Protein AF-A0A5S9MIM3-F1 (afdb_monomer_lite)

Foldseek 3Di:
DVVVVVVLLVVLQVVLVVCCVPPVRDSDPVSSVVSSVVVVVVVVVCVVVDPDPVVVVVVVVVVVVVVVVVVCCCVVPPVVVVVVVVD

Radius of gyration: 16.49 Å; chains: 1; bounding box: 34×35×40 Å

pLDDT: mean 89.03, std 8.2, range [58.91, 97.19]

Sequence (87 aa):
MVGVATSLGLGAAQINGGLNYLFHIPIAFSTQLIIIIIVTVLFLASALSGIGKGIKYLSNINMVLAAVLMFFLLLVGPTVFILNSFY

Structure (mmCIF, N/CA/C/O backbone):
data_AF-A0A5S9MIM3-F1
#
_entry.id   AF-A0A5S9MIM3-F1
#
loop_
_atom_site.group_PDB
_atom_site.id
_atom_site.type_symbol
_atom_site.label_atom_id
_atom_site.label_alt_id
_atom_site.label_comp_id
_atom_site.label_asym_id
_atom_site.label_entity_id
_atom_site.label_seq_id
_atom_site.pdbx_PDB_ins_code
_atom_site.Cartn_x
_atom_site.Cartn_y
_atom_site.Cartn_z
_atom_site.occupancy
_atom_site.B_iso_or_equiv
_atom_site.auth_seq_id
_atom_site.auth_comp_id
_atom_site.auth_asym_id
_atom_site.auth_atom_id
_atom_site.pdbx_PDB_model_num
ATOM 1 N N . MET A 1 1 ? 2.763 -14.028 16.196 1.00 58.91 1 MET A N 1
ATOM 2 C CA . MET A 1 1 ? 3.448 -12.739 15.930 1.00 58.91 1 MET A CA 1
ATOM 3 C C . MET A 1 1 ? 4.422 -12.823 14.758 1.00 58.91 1 MET A C 1
ATOM 5 O O . MET A 1 1 ? 4.323 -11.968 13.892 1.00 58.91 1 MET A O 1
ATOM 9 N N . VAL A 1 2 ? 5.279 -13.854 14.666 1.00 71.38 2 VAL A N 1
ATOM 10 C CA . VAL A 1 2 ? 6.255 -14.013 13.559 1.00 71.38 2 VAL A CA 1
ATOM 11 C C . VAL A 1 2 ? 5.617 -13.858 12.169 1.00 71.38 2 VAL A C 1
ATOM 13 O O . VAL A 1 2 ? 6.080 -13.044 11.381 1.00 71.38 2 VAL A O 1
ATOM 16 N N . GLY A 1 3 ? 4.487 -14.527 11.906 1.00 80.94 3 GLY A N 1
ATOM 17 C CA . GLY A 1 3 ? 3.814 -14.442 10.601 1.00 80.94 3 GLY A CA 1
ATOM 18 C C . GLY A 1 3 ? 3.310 -13.043 10.220 1.00 80.94 3 GLY A C 1
ATOM 19 O O . GLY A 1 3 ? 3.362 -12.685 9.051 1.00 80.94 3 GLY A O 1
ATOM 20 N N . VAL A 1 4 ? 2.893 -12.228 11.198 1.00 83.06 4 VAL A N 1
ATOM 21 C CA . VAL A 1 4 ? 2.399 -10.860 10.950 1.00 83.06 4 VAL A CA 1
ATOM 22 C C . VAL A 1 4 ? 3.551 -9.936 10.548 1.00 83.06 4 VAL A C 1
ATOM 24 O O . VAL A 1 4 ? 3.406 -9.132 9.630 1.00 83.06 4 VAL A O 1
ATOM 27 N N . ALA A 1 5 ? 4.714 -10.082 11.192 1.00 84.25 5 ALA A N 1
ATOM 28 C CA . ALA A 1 5 ? 5.913 -9.325 10.837 1.00 84.25 5 ALA A CA 1
ATOM 29 C C . ALA A 1 5 ? 6.403 -9.682 9.424 1.00 84.25 5 ALA A C 1
ATOM 31 O O . ALA A 1 5 ? 6.723 -8.790 8.639 1.00 84.25 5 ALA A O 1
ATOM 32 N N . THR A 1 6 ? 6.390 -10.971 9.067 1.00 90.50 6 THR A N 1
ATOM 33 C CA . THR A 1 6 ? 6.755 -11.425 7.719 1.00 90.50 6 THR A CA 1
ATOM 34 C C . THR A 1 6 ? 5.782 -10.903 6.659 1.00 90.50 6 THR A C 1
ATOM 36 O O . THR A 1 6 ? 6.229 -10.348 5.657 1.00 90.50 6 THR A O 1
ATOM 39 N N . SER A 1 7 ? 4.464 -11.008 6.874 1.00 90.31 7 SER A N 1
ATOM 40 C CA . SER A 1 7 ? 3.473 -10.506 5.909 1.00 90.31 7 SER A CA 1
ATOM 41 C C . SER A 1 7 ? 3.547 -8.988 5.725 1.00 90.31 7 SER A C 1
ATOM 43 O O . SER A 1 7 ? 3.446 -8.505 4.599 1.00 90.31 7 SER A O 1
ATOM 45 N N . LEU A 1 8 ? 3.777 -8.232 6.807 1.00 89.88 8 LEU A N 1
ATOM 46 C CA . LEU A 1 8 ? 3.959 -6.778 6.749 1.00 89.88 8 LEU A CA 1
ATOM 47 C C . LEU A 1 8 ? 5.231 -6.409 5.971 1.00 89.88 8 LEU A C 1
ATOM 49 O O . LEU A 1 8 ? 5.201 -5.513 5.130 1.00 89.88 8 LEU A O 1
ATOM 53 N N . GLY A 1 9 ? 6.331 -7.129 6.215 1.00 91.75 9 GLY A N 1
ATOM 54 C CA . GLY A 1 9 ? 7.601 -6.925 5.519 1.00 91.75 9 GLY A CA 1
ATOM 55 C C . GLY A 1 9 ? 7.497 -7.171 4.012 1.00 91.75 9 GLY A C 1
ATOM 56 O O . GLY A 1 9 ? 7.951 -6.335 3.228 1.00 91.75 9 GLY A O 1
ATOM 57 N N . LEU A 1 10 ? 6.844 -8.267 3.608 1.00 93.50 10 LEU A N 1
ATOM 58 C CA . LEU A 1 10 ? 6.576 -8.577 2.199 1.00 93.50 10 LEU A CA 1
ATOM 59 C C . LEU A 1 10 ? 5.652 -7.536 1.552 1.00 93.50 10 LEU A C 1
ATOM 61 O O . LEU A 1 10 ? 5.931 -7.081 0.445 1.00 93.50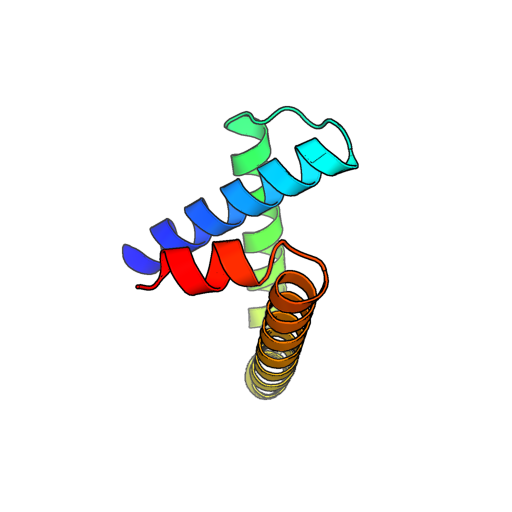 10 LEU A O 1
ATOM 65 N N . GLY A 1 11 ? 4.597 -7.109 2.252 1.00 93.31 11 GLY A N 1
ATOM 66 C CA . GLY A 1 11 ? 3.700 -6.054 1.773 1.00 93.31 11 GLY A CA 1
ATOM 67 C C . GLY A 1 11 ? 4.425 -4.722 1.565 1.00 93.31 11 GLY A C 1
ATOM 68 O O . GLY A 1 11 ? 4.277 -4.090 0.521 1.00 93.31 11 GLY A O 1
ATOM 69 N N . ALA A 1 12 ? 5.283 -4.322 2.506 1.00 94.50 12 ALA A N 1
ATOM 70 C CA . ALA A 1 12 ? 6.089 -3.113 2.371 1.00 94.50 12 ALA A CA 1
ATOM 71 C C . ALA A 1 12 ? 7.079 -3.195 1.198 1.00 94.50 12 ALA A C 1
ATOM 73 O O . ALA A 1 12 ? 7.276 -2.201 0.501 1.00 94.50 12 ALA A O 1
ATOM 74 N N . ALA A 1 13 ? 7.667 -4.370 0.943 1.00 94.75 13 ALA A N 1
ATOM 75 C CA . ALA A 1 13 ? 8.529 -4.585 -0.219 1.00 94.75 13 ALA A CA 1
ATOM 76 C C . ALA A 1 13 ? 7.753 -4.454 -1.544 1.00 94.75 13 ALA A C 1
ATOM 78 O O . ALA A 1 13 ? 8.246 -3.818 -2.475 1.00 94.75 13 ALA A O 1
ATOM 79 N N . GLN A 1 14 ? 6.525 -4.980 -1.616 1.00 94.38 14 GLN A N 1
ATOM 80 C CA . GLN A 1 14 ? 5.660 -4.829 -2.794 1.00 94.38 14 GLN A CA 1
ATOM 81 C C . GLN A 1 14 ? 5.271 -3.365 -3.039 1.00 94.38 14 GLN A C 1
ATOM 83 O O . GLN A 1 14 ? 5.359 -2.893 -4.172 1.00 94.38 14 GLN A O 1
ATOM 88 N N . ILE A 1 15 ? 4.905 -2.624 -1.986 1.00 95.44 15 ILE A N 1
ATOM 89 C CA . ILE A 1 15 ? 4.610 -1.185 -2.088 1.00 95.44 15 ILE A CA 1
ATOM 90 C C . ILE A 1 15 ? 5.850 -0.419 -2.561 1.00 95.44 15 ILE A C 1
ATOM 92 O O . ILE A 1 15 ? 5.739 0.415 -3.454 1.00 95.44 15 ILE A O 1
ATOM 96 N N . ASN A 1 16 ? 7.031 -0.719 -2.011 1.00 96.06 16 ASN A N 1
ATOM 97 C CA . ASN A 1 16 ? 8.290 -0.092 -2.422 1.00 96.06 16 ASN A CA 1
ATOM 98 C C . ASN A 1 16 ? 8.573 -0.325 -3.919 1.00 96.06 16 ASN A C 1
ATOM 100 O O . ASN A 1 16 ? 8.871 0.621 -4.643 1.00 96.06 16 ASN A O 1
ATOM 104 N N . GLY A 1 17 ? 8.383 -1.556 -4.410 1.00 95.62 17 GLY A N 1
ATOM 105 C CA . GLY A 1 17 ? 8.495 -1.876 -5.838 1.00 95.62 17 GLY A CA 1
ATOM 106 C C . GLY A 1 17 ? 7.485 -1.120 -6.710 1.00 95.62 17 GLY A C 1
ATOM 107 O O . GLY A 1 17 ? 7.853 -0.583 -7.752 1.00 95.62 17 GLY A O 1
ATOM 108 N N . GLY A 1 18 ? 6.232 -1.001 -6.261 1.00 94.19 18 GLY A N 1
ATOM 109 C CA . GLY A 1 18 ? 5.210 -0.207 -6.952 1.00 94.19 18 GLY A CA 1
ATOM 110 C C . GLY A 1 18 ? 5.547 1.286 -6.999 1.00 94.19 18 GLY A C 1
ATOM 111 O O . GLY A 1 18 ? 5.427 1.919 -8.045 1.00 94.19 18 GLY A O 1
ATOM 112 N N . LEU A 1 19 ? 6.030 1.853 -5.892 1.00 96.00 19 LEU A N 1
ATOM 113 C CA . LEU A 1 19 ? 6.471 3.247 -5.832 1.00 96.00 19 LEU A CA 1
ATOM 114 C C . LEU A 1 19 ? 7.703 3.503 -6.703 1.00 96.00 19 LEU A C 1
ATOM 116 O O . LEU A 1 19 ? 7.793 4.557 -7.330 1.00 96.00 19 LEU A O 1
ATOM 120 N N . ASN A 1 20 ? 8.631 2.551 -6.777 1.00 96.56 20 ASN A N 1
ATOM 121 C CA . ASN A 1 20 ? 9.748 2.624 -7.708 1.00 96.56 20 ASN A CA 1
ATOM 122 C C . ASN A 1 20 ? 9.259 2.626 -9.162 1.00 96.56 20 ASN A C 1
ATOM 124 O O . ASN A 1 20 ? 9.684 3.476 -9.936 1.00 96.56 20 ASN A O 1
ATOM 128 N N . TYR A 1 21 ? 8.317 1.750 -9.513 1.00 95.31 21 TYR A N 1
ATOM 129 C CA . TYR A 1 21 ? 7.772 1.678 -10.869 1.00 95.31 21 TYR A CA 1
ATOM 130 C C . TYR A 1 21 ? 7.009 2.951 -11.282 1.00 95.31 21 TYR A C 1
ATOM 132 O O . TYR A 1 21 ? 7.177 3.428 -12.400 1.00 95.31 21 TYR A O 1
ATOM 140 N N . LEU A 1 22 ? 6.183 3.522 -10.393 1.00 96.44 22 LEU A N 1
ATOM 141 C CA . LEU A 1 22 ? 5.369 4.707 -10.710 1.00 96.44 22 LEU A CA 1
ATOM 142 C C . LEU A 1 22 ? 6.141 6.026 -10.571 1.00 96.44 22 LEU A C 1
ATOM 144 O O . LEU A 1 22 ? 5.981 6.928 -11.390 1.00 96.44 22 LEU A O 1
ATOM 148 N N . PHE A 1 23 ? 6.936 6.164 -9.510 1.00 95.75 23 PHE A N 1
ATOM 149 C CA . PHE A 1 23 ? 7.524 7.439 -9.081 1.00 95.75 23 PHE A CA 1
ATOM 150 C C . PHE A 1 23 ? 9.056 7.431 -9.072 1.00 95.75 23 PHE A C 1
ATOM 152 O O . PHE A 1 23 ? 9.659 8.421 -8.666 1.00 95.75 23 PHE A O 1
ATOM 159 N N . HIS A 1 24 ? 9.699 6.342 -9.507 1.00 93.50 24 HIS A N 1
ATOM 160 C CA . HIS A 1 24 ? 11.160 6.182 -9.529 1.00 93.50 24 HIS A CA 1
ATOM 161 C C . HIS A 1 24 ? 11.826 6.324 -8.148 1.00 93.50 24 HIS A C 1
ATOM 163 O O . HIS A 1 24 ? 13.020 6.603 -8.044 1.00 93.50 24 HIS A O 1
ATOM 169 N N . ILE A 1 25 ? 11.070 6.099 -7.066 1.00 93.75 25 ILE A N 1
ATOM 170 C CA . ILE A 1 25 ? 11.605 6.117 -5.699 1.00 93.75 25 ILE A CA 1
ATOM 171 C C . ILE A 1 25 ? 12.569 4.933 -5.516 1.00 93.75 25 ILE A C 1
ATOM 173 O O . ILE A 1 25 ? 12.191 3.809 -5.838 1.00 93.75 25 ILE A O 1
ATOM 177 N N . PRO A 1 26 ? 13.793 5.123 -4.991 1.00 90.94 26 PRO A N 1
ATOM 178 C CA . PRO A 1 26 ? 14.752 4.034 -4.823 1.00 90.94 26 PRO A CA 1
ATOM 179 C C . PRO A 1 26 ? 14.254 2.908 -3.907 1.00 90.94 26 PRO A C 1
ATOM 181 O O . PRO A 1 26 ? 13.779 3.154 -2.791 1.00 90.94 26 PRO A O 1
ATOM 184 N N . ILE A 1 27 ? 14.463 1.662 -4.348 1.00 93.38 27 ILE A N 1
ATOM 185 C CA . ILE A 1 27 ? 14.214 0.455 -3.552 1.00 93.38 27 ILE A CA 1
ATOM 186 C C . ILE A 1 27 ? 15.354 0.296 -2.543 1.00 93.38 27 ILE A C 1
ATOM 188 O O . ILE A 1 27 ? 16.348 -0.385 -2.784 1.00 93.38 27 ILE A O 1
ATOM 192 N N . ALA A 1 28 ? 15.219 0.969 -1.405 1.00 93.31 28 ALA A N 1
ATOM 193 C CA . ALA A 1 28 ? 16.172 0.911 -0.304 1.00 93.31 28 ALA A CA 1
ATOM 194 C C . ALA A 1 28 ? 15.488 0.486 0.999 1.00 93.31 28 ALA A C 1
ATOM 196 O O . ALA A 1 28 ? 14.282 0.687 1.179 1.00 93.31 28 ALA A O 1
ATOM 197 N N . PHE A 1 29 ? 16.284 -0.039 1.937 1.00 92.06 29 PHE A N 1
ATOM 198 C CA . PHE A 1 29 ? 15.820 -0.383 3.285 1.00 92.06 29 PHE A CA 1
ATOM 199 C C . PHE A 1 29 ? 15.145 0.813 3.974 1.00 92.06 29 PHE A C 1
ATOM 201 O O . PHE A 1 29 ? 14.084 0.656 4.572 1.00 92.06 29 PHE A O 1
ATOM 208 N N . SER A 1 30 ? 15.696 2.021 3.816 1.00 94.25 30 SER A N 1
ATOM 209 C CA . SER A 1 30 ? 15.119 3.253 4.366 1.00 94.25 30 SER A CA 1
ATOM 210 C C . SER A 1 30 ? 13.711 3.536 3.830 1.00 94.25 30 SER A C 1
ATOM 212 O O . SER A 1 30 ? 12.817 3.846 4.612 1.00 94.25 30 SER A O 1
ATOM 214 N N . THR A 1 31 ? 13.481 3.371 2.522 1.00 94.31 31 THR A N 1
ATOM 215 C CA . THR A 1 31 ? 12.154 3.547 1.906 1.00 94.31 31 THR A CA 1
ATOM 216 C C . THR A 1 31 ? 11.159 2.524 2.456 1.00 94.31 31 THR A C 1
ATOM 218 O O . THR A 1 31 ? 10.047 2.881 2.840 1.00 94.31 31 THR A O 1
ATOM 221 N N . GLN A 1 32 ? 11.570 1.257 2.565 1.00 94.94 32 GLN A N 1
ATOM 222 C CA . GLN A 1 32 ? 10.729 0.192 3.117 1.00 94.94 32 GLN A CA 1
ATOM 223 C C . GLN A 1 32 ? 10.388 0.433 4.596 1.00 94.94 32 GLN A C 1
ATOM 225 O O . GLN A 1 32 ? 9.243 0.232 4.999 1.00 94.94 32 GLN A O 1
ATOM 230 N N . LEU A 1 33 ? 11.348 0.914 5.393 1.00 94.88 33 LEU A N 1
ATOM 231 C CA . LEU A 1 33 ? 11.141 1.268 6.798 1.00 94.88 33 LEU A CA 1
ATOM 232 C C . LEU A 1 33 ? 10.111 2.401 6.943 1.00 94.88 33 LEU A C 1
ATOM 234 O O . LEU A 1 33 ? 9.202 2.300 7.766 1.00 94.88 33 LEU A O 1
ATOM 238 N N . ILE A 1 34 ? 10.211 3.445 6.113 1.00 95.31 34 ILE A N 1
ATOM 239 C CA . ILE A 1 34 ? 9.253 4.563 6.094 1.00 95.31 34 ILE A CA 1
ATOM 240 C C . ILE A 1 34 ? 7.842 4.062 5.757 1.00 95.31 34 ILE A C 1
ATOM 242 O O . ILE A 1 34 ? 6.889 4.417 6.450 1.00 95.31 34 ILE A O 1
ATOM 246 N N . ILE A 1 35 ? 7.704 3.191 4.750 1.00 95.25 35 ILE A N 1
ATOM 247 C CA . ILE A 1 35 ? 6.414 2.583 4.383 1.00 95.25 35 ILE A CA 1
ATOM 248 C C . ILE A 1 35 ? 5.819 1.821 5.574 1.00 95.25 35 ILE A C 1
ATOM 250 O O . ILE A 1 35 ? 4.646 2.010 5.898 1.00 95.25 35 ILE A O 1
ATOM 254 N N . ILE A 1 36 ? 6.620 0.998 6.258 1.00 94.56 36 ILE A N 1
ATOM 255 C CA . ILE A 1 36 ? 6.173 0.229 7.429 1.00 94.56 36 ILE A CA 1
ATOM 256 C C . ILE A 1 36 ? 5.675 1.158 8.538 1.00 94.56 36 ILE A C 1
ATOM 258 O O . ILE A 1 36 ? 4.609 0.906 9.104 1.00 94.56 36 ILE A O 1
ATOM 262 N N . ILE A 1 37 ? 6.409 2.231 8.841 1.00 95.50 37 ILE A N 1
ATOM 263 C CA . ILE A 1 37 ? 6.018 3.205 9.870 1.00 95.50 37 ILE A CA 1
ATOM 264 C C . ILE A 1 37 ? 4.671 3.844 9.514 1.00 95.50 37 ILE A C 1
ATOM 266 O O . ILE A 1 37 ? 3.762 3.846 10.343 1.00 95.50 37 ILE A O 1
ATOM 270 N N . ILE A 1 38 ? 4.509 4.320 8.276 1.00 95.44 38 ILE A N 1
ATOM 271 C CA . ILE A 1 38 ? 3.264 4.952 7.811 1.00 95.44 38 ILE A CA 1
ATOM 272 C C . ILE A 1 38 ? 2.086 3.979 7.925 1.00 95.44 38 ILE A C 1
ATOM 274 O O . ILE A 1 38 ? 1.057 4.318 8.511 1.00 95.44 38 ILE A O 1
ATOM 278 N N . VAL A 1 39 ? 2.237 2.753 7.417 1.00 91.75 39 VAL A N 1
ATOM 279 C CA . VAL A 1 39 ? 1.178 1.732 7.464 1.00 91.75 39 VAL A CA 1
ATOM 280 C C . VAL A 1 39 ? 0.832 1.361 8.905 1.00 91.75 39 VAL A C 1
ATOM 282 O O . VAL A 1 39 ? -0.342 1.209 9.230 1.00 91.75 39 VAL A O 1
ATOM 285 N N . THR A 1 40 ? 1.826 1.273 9.790 1.00 91.56 40 THR A N 1
ATOM 286 C CA . THR A 1 40 ? 1.610 0.974 11.214 1.00 91.56 40 THR A CA 1
ATOM 287 C C . THR A 1 40 ? 0.808 2.079 11.900 1.00 91.56 40 THR A C 1
ATOM 289 O O . THR A 1 40 ? -0.129 1.781 12.639 1.00 91.56 40 THR A O 1
ATOM 292 N N . VAL A 1 41 ? 1.120 3.351 11.628 1.00 92.56 41 VAL A N 1
ATOM 293 C CA . VAL A 1 41 ? 0.372 4.499 12.169 1.00 92.56 41 VAL A CA 1
ATOM 294 C C . VAL A 1 41 ? -1.067 4.509 11.650 1.00 92.56 41 VAL A C 1
ATOM 296 O O . VAL A 1 41 ? -1.998 4.659 12.442 1.00 92.56 41 VAL A O 1
ATOM 299 N N . LEU A 1 42 ? -1.271 4.288 10.346 1.00 88.69 42 LEU A N 1
ATOM 300 C CA . LEU A 1 42 ? -2.609 4.189 9.750 1.00 88.69 42 LEU A CA 1
ATOM 301 C C . LEU A 1 42 ? -3.412 3.027 10.345 1.00 88.69 42 LEU A C 1
ATOM 303 O O . LEU A 1 42 ? -4.598 3.176 10.641 1.00 88.69 42 LEU A O 1
ATOM 307 N N . PHE A 1 43 ? -2.761 1.885 10.561 1.00 85.06 43 PHE A N 1
ATOM 308 C CA . PHE A 1 43 ? -3.375 0.722 11.187 1.00 85.06 43 PHE A CA 1
ATOM 309 C C . PHE A 1 43 ? -3.792 1.011 12.632 1.00 85.06 43 PHE A C 1
ATOM 311 O O . PHE A 1 43 ? -4.928 0.719 13.001 1.00 85.06 43 PHE A O 1
ATOM 318 N N . LEU A 1 44 ? -2.925 1.639 13.434 1.00 88.12 44 LEU A N 1
ATOM 319 C CA . LEU A 1 44 ? -3.262 2.062 14.796 1.00 88.12 44 LEU A CA 1
ATOM 320 C C . LEU 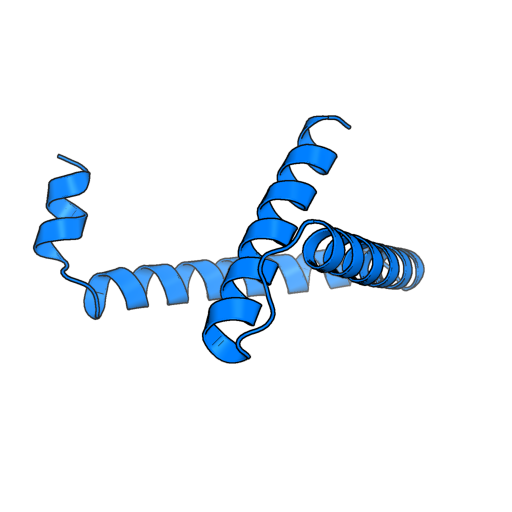A 1 44 ? -4.440 3.046 14.802 1.00 88.12 44 LEU A C 1
ATOM 322 O O . LEU A 1 44 ? -5.383 2.858 15.566 1.00 88.12 44 LEU A O 1
ATOM 326 N N . ALA A 1 45 ? -4.433 4.052 13.925 1.00 86.38 45 ALA A N 1
ATOM 327 C CA . ALA A 1 45 ? -5.534 5.008 13.808 1.00 86.38 45 ALA A CA 1
ATOM 328 C C . ALA A 1 45 ? -6.860 4.321 13.421 1.00 86.38 45 ALA A C 1
ATOM 330 O O . ALA A 1 45 ? -7.919 4.627 13.978 1.00 86.38 45 ALA A O 1
ATOM 331 N N . SER A 1 46 ? -6.811 3.347 12.508 1.00 81.75 46 SER A N 1
ATOM 332 C CA . SER A 1 46 ? -7.975 2.539 12.125 1.00 81.75 46 SER A CA 1
ATOM 333 C C . SER A 1 46 ? -8.462 1.641 13.269 1.00 81.75 46 SER A C 1
ATOM 335 O O . SER A 1 46 ? -9.667 1.512 13.483 1.00 81.75 46 SER A O 1
ATOM 337 N N . ALA A 1 47 ? -7.545 1.069 14.052 1.00 82.69 47 ALA A N 1
ATOM 338 C CA . ALA A 1 47 ? -7.881 0.246 15.207 1.00 82.69 47 ALA A CA 1
ATOM 339 C C . ALA A 1 47 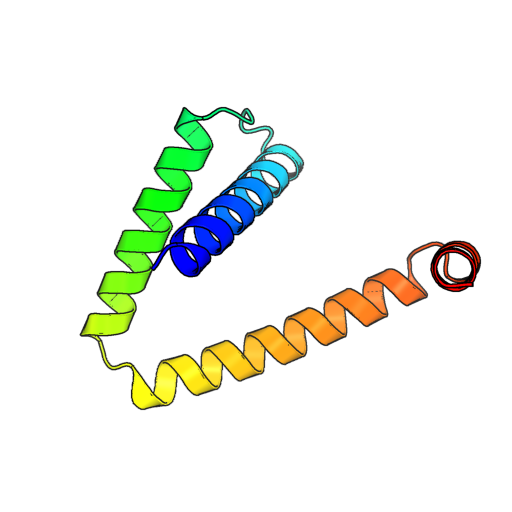? -8.567 1.059 16.318 1.00 82.69 47 ALA A C 1
ATOM 341 O O . ALA A 1 47 ? -9.534 0.590 16.919 1.00 82.69 47 ALA A O 1
ATOM 342 N N . LEU A 1 48 ? -8.109 2.292 16.552 1.00 83.62 48 LEU A N 1
ATOM 343 C CA . LEU A 1 48 ? -8.657 3.193 17.571 1.00 83.62 48 LEU A CA 1
ATOM 344 C C . LEU A 1 48 ? -10.027 3.784 17.187 1.00 83.62 48 LEU A C 1
ATOM 346 O O . LEU A 1 48 ? -10.818 4.101 18.069 1.00 83.62 48 LEU A O 1
ATOM 350 N N . SER A 1 49 ? -10.333 3.912 15.890 1.00 76.25 49 SER A N 1
ATOM 351 C CA . SER A 1 49 ? -11.580 4.521 15.387 1.00 76.25 49 SER A CA 1
ATOM 352 C C . SER A 1 49 ? -12.771 3.557 15.254 1.00 76.25 49 SER A C 1
ATOM 354 O O . SER A 1 49 ? -13.882 3.999 14.964 1.00 76.25 49 SER A O 1
ATOM 356 N N . GLY A 1 50 ? -12.586 2.260 15.526 1.00 68.69 50 GLY A N 1
ATOM 357 C CA . GLY A 1 50 ? -13.676 1.279 15.604 1.00 68.69 50 GLY A CA 1
ATOM 358 C C . GLY A 1 50 ? -13.618 0.198 14.520 1.00 68.69 50 GLY A C 1
ATOM 359 O O . GLY A 1 50 ? -14.015 0.384 13.372 1.00 68.69 50 GLY A O 1
ATOM 360 N N . ILE A 1 51 ? -13.186 -0.992 14.934 1.00 66.56 51 ILE A N 1
ATOM 361 C CA . ILE A 1 51 ? -12.764 -2.113 14.078 1.00 66.56 51 ILE A CA 1
ATOM 362 C C . ILE A 1 51 ? -13.929 -2.844 13.382 1.00 66.56 51 ILE A C 1
ATOM 364 O O . ILE A 1 51 ? -13.781 -3.360 12.272 1.00 66.56 51 ILE A O 1
ATOM 368 N N . GLY A 1 52 ? -15.103 -2.894 14.018 1.00 69.88 52 GLY A N 1
ATOM 369 C CA . GLY A 1 52 ? -16.122 -3.902 13.701 1.00 69.88 52 GLY A CA 1
ATOM 370 C C . GLY A 1 52 ? -16.695 -3.837 12.279 1.00 69.88 52 GLY A C 1
ATOM 371 O O . GLY A 1 52 ? -16.775 -4.856 11.596 1.00 69.88 52 GLY A O 1
ATOM 372 N N . LYS A 1 53 ? -17.091 -2.648 11.809 1.00 71.19 53 LYS A N 1
ATOM 373 C CA . LYS A 1 53 ? -17.660 -2.479 10.455 1.00 71.19 53 LYS A CA 1
ATOM 374 C C . LYS A 1 53 ? -16.587 -2.187 9.402 1.00 71.19 53 LYS A C 1
ATOM 376 O O . LYS A 1 53 ? -16.726 -2.630 8.263 1.00 71.19 53 LYS A O 1
ATOM 381 N N . GLY A 1 54 ? -15.513 -1.495 9.796 1.00 73.44 54 GLY A N 1
ATOM 382 C CA . GLY A 1 54 ? -14.417 -1.099 8.909 1.00 73.44 54 GLY A CA 1
ATOM 383 C C . GLY A 1 54 ? -13.683 -2.297 8.312 1.00 73.44 54 GLY A C 1
ATOM 384 O O . GLY A 1 54 ? -13.565 -2.380 7.093 1.00 73.44 54 GLY A O 1
ATOM 385 N N . ILE A 1 55 ? -13.285 -3.275 9.138 1.00 80.38 55 ILE A N 1
ATOM 386 C CA . ILE A 1 55 ? -12.561 -4.462 8.651 1.00 80.38 55 ILE A CA 1
ATOM 387 C C . ILE A 1 55 ? -13.388 -5.258 7.638 1.00 80.38 55 ILE A C 1
ATOM 389 O O . ILE A 1 55 ? -12.849 -5.693 6.623 1.00 80.38 55 ILE A O 1
ATOM 393 N N . LYS A 1 56 ? -14.696 -5.430 7.869 1.00 82.31 56 LYS A N 1
ATOM 394 C CA . LYS A 1 56 ? -15.559 -6.190 6.952 1.00 82.31 56 LYS A CA 1
ATOM 395 C C . LYS A 1 56 ? -15.669 -5.516 5.583 1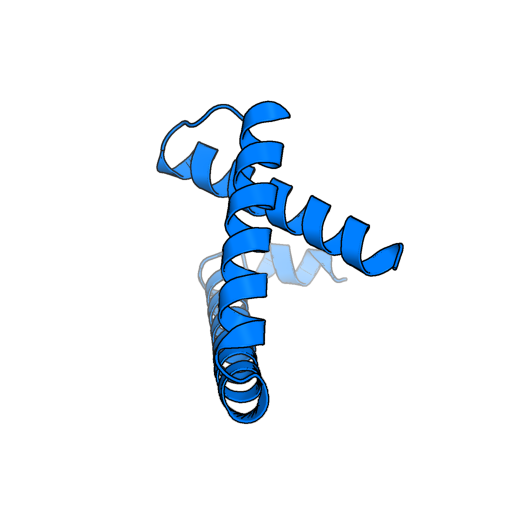.00 82.31 56 LYS A C 1
ATOM 397 O O . LYS A 1 56 ? -15.591 -6.191 4.561 1.00 82.31 56 LYS A O 1
ATOM 402 N N . TYR A 1 57 ? -15.820 -4.193 5.558 1.00 85.50 57 TYR A N 1
ATOM 403 C CA . TYR A 1 57 ? -15.871 -3.438 4.307 1.00 85.50 57 TYR A CA 1
ATOM 404 C C . TYR A 1 57 ? -14.523 -3.464 3.574 1.00 85.50 57 TYR A C 1
ATOM 406 O O . TYR A 1 57 ? -14.480 -3.754 2.380 1.00 85.50 57 TYR A O 1
ATOM 414 N N . LEU A 1 58 ? -13.421 -3.256 4.303 1.00 84.44 58 LEU A N 1
ATOM 415 C CA . LEU A 1 58 ? -12.066 -3.291 3.750 1.00 84.44 58 LEU A CA 1
ATOM 416 C C . LEU A 1 58 ? -11.720 -4.674 3.178 1.00 84.44 58 LEU A C 1
ATOM 418 O O . LEU A 1 58 ? -11.153 -4.771 2.093 1.00 84.44 58 LEU A O 1
ATOM 422 N N . SER A 1 59 ? -12.114 -5.745 3.873 1.00 86.81 59 SER A N 1
ATOM 423 C CA . SER A 1 59 ? -11.928 -7.126 3.420 1.00 86.81 59 SER A CA 1
ATOM 424 C C . SER A 1 59 ? -12.745 -7.431 2.162 1.00 86.81 59 SER A C 1
ATOM 426 O O . SER A 1 59 ? -12.190 -7.976 1.207 1.00 86.81 59 SER A O 1
ATOM 428 N N . ASN A 1 60 ? -14.018 -7.018 2.107 1.00 92.56 60 ASN A N 1
ATOM 429 C CA . ASN A 1 60 ? -14.846 -7.181 0.909 1.00 92.56 60 ASN A CA 1
ATOM 430 C C . ASN A 1 60 ? -14.256 -6.433 -0.297 1.00 92.56 60 ASN A C 1
ATOM 432 O O . ASN A 1 60 ? -14.171 -7.009 -1.380 1.00 92.56 60 ASN A O 1
ATOM 436 N N . ILE A 1 61 ? -13.804 -5.186 -0.113 1.00 93.44 61 ILE A N 1
ATOM 437 C CA . ILE A 1 61 ? -13.127 -4.424 -1.175 1.00 93.44 61 ILE A CA 1
ATOM 438 C C . ILE A 1 61 ? -11.859 -5.141 -1.625 1.00 93.44 61 ILE A C 1
ATOM 440 O O . ILE A 1 61 ? -11.662 -5.308 -2.823 1.00 93.44 61 ILE A O 1
ATOM 444 N N . ASN A 1 62 ? -11.014 -5.581 -0.692 1.00 92.00 62 ASN A N 1
ATOM 445 C CA . ASN A 1 62 ? -9.770 -6.266 -1.025 1.00 92.00 62 ASN A CA 1
ATOM 446 C C . ASN A 1 62 ? -10.021 -7.540 -1.847 1.00 92.00 62 ASN A C 1
ATOM 448 O O . ASN A 1 62 ? -9.324 -7.780 -2.827 1.00 92.00 62 ASN A O 1
ATOM 452 N N . MET A 1 63 ? -11.040 -8.328 -1.488 1.00 95.44 63 MET A N 1
ATOM 453 C CA . MET A 1 63 ? -11.427 -9.530 -2.236 1.00 95.44 63 MET A CA 1
ATOM 454 C C . MET A 1 63 ? -11.890 -9.201 -3.659 1.00 95.44 63 MET A C 1
ATOM 456 O O . MET A 1 63 ? -11.470 -9.863 -4.607 1.00 95.44 63 MET A O 1
ATOM 460 N N . VAL A 1 64 ? -12.718 -8.165 -3.822 1.00 96.75 64 VAL A N 1
ATOM 461 C CA . VAL A 1 64 ? -13.165 -7.712 -5.148 1.00 96.75 64 VAL A CA 1
ATOM 462 C C . VAL A 1 64 ? -11.983 -7.191 -5.967 1.00 96.75 64 VAL A C 1
ATOM 464 O O . VAL A 1 64 ? -11.835 -7.567 -7.126 1.00 96.75 64 VAL A O 1
ATOM 467 N N . LEU A 1 65 ? -11.109 -6.381 -5.366 1.00 95.06 65 LEU A N 1
ATOM 468 C CA . LEU A 1 65 ? -9.922 -5.835 -6.021 1.00 95.06 65 LEU A CA 1
ATOM 469 C C . LEU A 1 65 ? -8.984 -6.953 -6.494 1.00 95.06 65 LEU A C 1
ATOM 471 O O . LEU A 1 65 ? -8.537 -6.936 -7.638 1.00 95.06 65 LEU A O 1
ATOM 475 N N . ALA A 1 66 ? -8.731 -7.948 -5.639 1.00 94.94 66 ALA A N 1
ATOM 476 C CA . ALA A 1 66 ? -7.905 -9.103 -5.969 1.00 94.94 66 ALA A CA 1
ATOM 477 C C . ALA A 1 66 ? -8.496 -9.913 -7.131 1.00 94.94 66 ALA A C 1
ATOM 479 O O . ALA A 1 66 ? -7.772 -10.256 -8.064 1.00 94.94 66 ALA A O 1
ATOM 480 N N . ALA A 1 67 ? -9.808 -10.171 -7.116 1.00 96.25 67 ALA A N 1
ATOM 481 C CA . ALA A 1 67 ? -10.484 -10.876 -8.202 1.00 96.25 67 ALA A CA 1
ATOM 482 C C . ALA A 1 67 ? -10.390 -10.100 -9.525 1.00 96.25 67 ALA A C 1
ATOM 484 O O . ALA A 1 67 ? -10.027 -10.671 -10.552 1.00 96.25 67 ALA A O 1
ATOM 485 N N . VAL A 1 68 ? -10.654 -8.790 -9.500 1.00 97.19 68 VAL A N 1
ATOM 486 C CA . VAL A 1 68 ? -10.560 -7.929 -10.689 1.00 97.19 68 VAL A CA 1
ATOM 487 C C . VAL A 1 68 ? -9.140 -7.917 -11.248 1.00 97.19 68 VAL A C 1
ATOM 489 O O . VAL A 1 68 ? -8.965 -8.115 -12.448 1.00 97.19 68 VAL A O 1
ATOM 492 N N . LEU A 1 69 ? -8.125 -7.741 -10.398 1.00 94.50 69 LEU A N 1
ATOM 493 C CA . LEU A 1 69 ? -6.723 -7.777 -10.820 1.00 94.50 69 LEU A CA 1
ATOM 494 C C . LEU A 1 69 ? -6.337 -9.137 -11.410 1.00 94.50 69 LEU A C 1
ATOM 496 O O . LEU A 1 69 ? -5.627 -9.183 -12.413 1.00 94.50 69 LEU A O 1
ATOM 500 N N . MET A 1 70 ? -6.832 -10.235 -10.833 1.00 93.50 70 MET A N 1
ATOM 501 C CA . MET A 1 70 ? -6.578 -11.584 -11.339 1.00 93.50 70 MET A CA 1
ATOM 502 C C . MET A 1 70 ? -7.173 -11.779 -12.739 1.00 93.50 70 MET A C 1
ATOM 504 O O . MET A 1 70 ? -6.457 -12.187 -13.652 1.00 93.50 70 MET A O 1
ATOM 508 N N . PHE A 1 71 ? -8.449 -11.439 -12.943 1.00 95.00 71 PHE A N 1
ATOM 509 C CA . PHE A 1 71 ? -9.078 -11.540 -14.264 1.00 95.00 71 PHE A CA 1
ATOM 510 C C . PHE A 1 71 ? -8.440 -10.597 -15.283 1.00 95.00 71 PHE A C 1
ATOM 512 O O . PHE A 1 71 ? -8.225 -10.990 -16.427 1.00 95.00 71 PHE A O 1
ATOM 519 N N . PHE A 1 72 ? -8.083 -9.381 -14.871 1.00 94.62 72 PHE A N 1
ATOM 520 C CA . PHE A 1 72 ? -7.360 -8.443 -15.722 1.00 94.62 72 PHE A CA 1
ATOM 521 C C . PHE A 1 72 ? -6.030 -9.035 -16.202 1.00 94.62 72 PHE A C 1
ATOM 523 O O . PHE A 1 72 ? -5.761 -9.042 -17.402 1.00 94.62 72 PHE A O 1
AT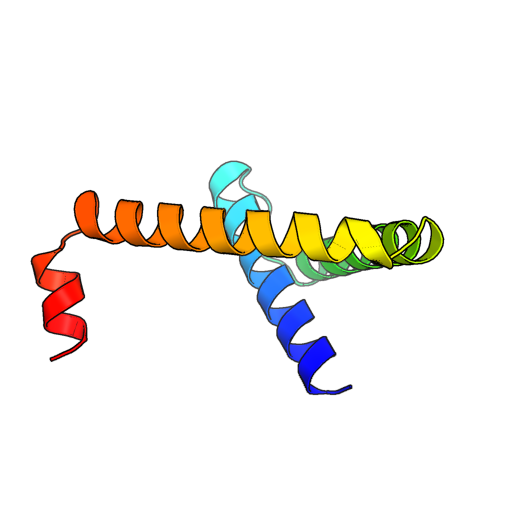OM 530 N N . LEU A 1 73 ? -5.231 -9.598 -15.292 1.00 93.00 73 LEU A N 1
ATOM 531 C CA . LEU A 1 73 ? -3.959 -10.231 -15.635 1.00 93.00 73 LEU A CA 1
ATOM 532 C C . LEU A 1 73 ? -4.143 -11.443 -16.558 1.00 93.00 73 LEU A C 1
ATOM 534 O O . LEU A 1 73 ? -3.356 -11.622 -17.482 1.00 93.00 73 LEU A O 1
ATOM 538 N N . LEU A 1 74 ? -5.180 -12.256 -16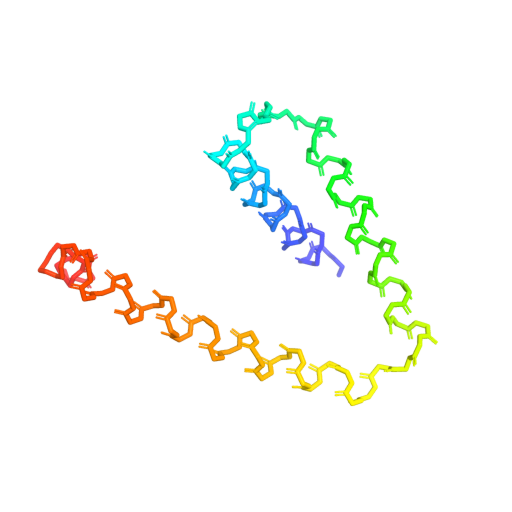.334 1.00 91.69 74 LEU A N 1
ATOM 539 C CA . LEU A 1 74 ? -5.474 -13.423 -17.169 1.00 91.69 74 LEU A CA 1
ATOM 540 C C . LEU A 1 74 ? -5.879 -13.050 -18.600 1.00 91.69 74 LEU A C 1
ATOM 542 O O . LEU A 1 74 ? -5.506 -13.765 -19.527 1.00 91.69 74 LEU A O 1
ATOM 546 N N . LEU A 1 75 ? -6.646 -11.969 -18.775 1.00 92.81 75 LEU A N 1
ATOM 547 C CA . LEU A 1 75 ? -7.173 -11.551 -20.079 1.00 92.81 75 LEU A CA 1
ATOM 548 C C . LEU A 1 75 ? -6.203 -10.659 -20.865 1.00 92.81 75 LEU A C 1
ATOM 550 O O . LEU A 1 75 ? -6.122 -10.781 -22.083 1.00 92.81 75 LEU A O 1
ATOM 554 N N . VAL A 1 76 ? -5.500 -9.747 -20.188 1.00 93.62 76 VAL A N 1
ATOM 555 C CA . VAL A 1 76 ? -4.564 -8.796 -20.819 1.00 93.62 76 VAL A CA 1
ATOM 556 C C . VAL A 1 76 ? -3.152 -9.372 -20.908 1.00 93.62 76 VAL A C 1
ATOM 558 O O . VAL A 1 76 ? -2.406 -9.056 -21.834 1.00 93.62 76 VAL A O 1
ATOM 561 N N . GLY A 1 77 ? -2.769 -10.217 -19.951 1.00 87.81 77 GLY A N 1
ATOM 562 C CA . GLY A 1 77 ? -1.519 -10.961 -20.000 1.00 87.81 77 GLY A CA 1
ATOM 563 C C . GLY A 1 77 ? -1.576 -12.131 -20.991 1.00 87.81 77 GLY A C 1
ATOM 564 O O . GLY A 1 77 ? -2.632 -12.462 -21.529 1.00 87.81 77 GLY A O 1
ATOM 565 N N . PRO A 1 78 ? -0.440 -12.798 -21.242 1.00 90.69 78 PRO A N 1
ATOM 566 C CA . PRO A 1 78 ? -0.375 -13.937 -22.151 1.00 90.69 78 PRO A CA 1
ATOM 567 C C . PRO A 1 78 ? -1.079 -15.162 -21.539 1.00 90.69 78 PRO A C 1
ATOM 569 O O . PRO A 1 78 ? -0.448 -15.999 -20.892 1.00 90.69 78 PRO A O 1
ATOM 572 N N . THR A 1 79 ? -2.394 -15.284 -21.752 1.00 89.62 79 THR A N 1
ATOM 573 C CA . THR A 1 79 ? -3.261 -16.293 -21.113 1.00 89.62 79 THR A CA 1
ATOM 574 C C . THR A 1 79 ? -2.734 -17.718 -21.276 1.00 89.62 79 THR A C 1
ATOM 576 O O . THR A 1 79 ? -2.691 -18.476 -20.313 1.00 89.62 79 THR A O 1
ATOM 579 N N . VAL A 1 80 ? -2.278 -18.077 -22.480 1.00 88.31 80 VAL A N 1
ATOM 580 C CA . VAL A 1 80 ? -1.744 -19.418 -22.777 1.00 88.31 80 VAL A CA 1
ATOM 581 C C . VAL A 1 80 ? -0.454 -19.694 -22.000 1.00 88.31 80 VAL A C 1
ATOM 583 O O . VAL A 1 80 ? -0.251 -20.813 -21.541 1.00 88.31 80 VAL A O 1
ATOM 586 N N . PHE A 1 81 ? 0.403 -18.688 -21.809 1.00 89.75 81 PHE A N 1
ATOM 587 C CA . PHE A 1 81 ? 1.614 -18.821 -20.996 1.00 89.75 81 PHE A CA 1
ATOM 588 C C . PHE A 1 81 ? 1.273 -18.988 -19.512 1.00 89.75 81 PHE A C 1
ATOM 590 O O . PHE A 1 81 ? 1.829 -19.859 -18.848 1.00 89.75 81 PHE A O 1
ATOM 597 N N . ILE A 1 82 ? 0.324 -18.195 -19.003 1.00 88.38 82 ILE A N 1
ATOM 598 C CA . ILE A 1 82 ? -0.127 -18.288 -17.609 1.00 88.38 82 ILE A CA 1
ATOM 599 C C . ILE A 1 82 ? -0.741 -19.667 -17.340 1.00 88.38 82 ILE A C 1
ATOM 601 O O . ILE A 1 82 ? -0.352 -20.314 -16.377 1.00 88.38 82 ILE A O 1
ATOM 605 N N . LEU A 1 83 ? -1.639 -20.151 -18.206 1.00 88.12 83 LEU A N 1
ATOM 606 C CA . LEU A 1 83 ? -2.268 -21.467 -18.057 1.00 88.12 83 LEU A CA 1
ATOM 607 C C . LEU A 1 83 ? -1.252 -22.613 -18.146 1.00 88.12 83 LEU A C 1
ATOM 609 O O . LEU A 1 83 ? -1.299 -23.507 -17.311 1.00 88.12 83 LEU A O 1
ATOM 613 N N . ASN A 1 84 ? -0.300 -22.561 -19.084 1.00 89.50 84 ASN A N 1
ATOM 614 C CA . ASN A 1 84 ? 0.779 -23.554 -19.167 1.00 89.50 84 ASN A CA 1
ATOM 615 C C . ASN A 1 84 ? 1.769 -23.479 -17.999 1.00 89.50 84 ASN A C 1
ATOM 617 O O . ASN A 1 84 ? 2.477 -24.437 -17.765 1.00 89.50 84 ASN A O 1
ATOM 621 N N . SER A 1 85 ? 1.854 -22.374 -17.254 1.00 84.38 85 SER A N 1
ATOM 622 C CA . SER A 1 85 ? 2.734 -22.317 -16.075 1.00 84.38 85 SER A CA 1
ATOM 623 C C . SER A 1 85 ? 2.192 -23.144 -14.899 1.00 84.38 85 SER A C 1
ATOM 625 O O . SER A 1 85 ? 2.922 -23.396 -13.943 1.00 84.38 85 SER A O 1
ATOM 627 N N . PHE A 1 86 ? 0.913 -23.535 -14.948 1.00 79.75 86 PHE A N 1
ATOM 628 C CA . PHE A 1 86 ? 0.250 -24.357 -13.931 1.00 79.75 86 PHE A CA 1
ATOM 629 C C . PHE A 1 86 ? 0.164 -25.850 -14.291 1.00 79.75 86 PHE A C 1
ATOM 631 O O . PHE A 1 86 ? -0.230 -26.634 -13.427 1.00 79.75 86 PHE A O 1
ATOM 638 N N . TYR A 1 87 ? 0.503 -26.229 -15.527 1.00 64.88 87 TYR A N 1
ATOM 639 C CA . TYR A 1 87 ? 0.517 -27.610 -16.027 1.00 64.88 87 TYR A CA 1
ATOM 640 C C . TYR A 1 87 ? 1.941 -28.023 -16.391 1.00 64.88 87 TYR A C 1
ATOM 642 O O . TYR A 1 87 ? 2.320 -29.159 -16.034 1.00 64.88 87 TYR A O 1
#

Secondary structure (DSSP, 8-state):
-HHHHHHHHHHHHHHHHHHHHHH-----HHHHHHHHHHHHHHHHHHHHT-HHHHHHHHHHHHHHHHHHHHHHHHHHS-HHHHHHTT-

InterPro domains:
  IPR000060 BCCT transporter family [PF02028] (2-86)
  IPR000060 BCCT transporter family [PTHR30047] (1-86)

Organism: Bacillus safensis (NCBI:txid561879)